Protein AF-A0A7V0MM43-F1 (afdb_monomer_lite)

Sequence (156 aa):
MSGKVERKKRASKDIIPTYDVREIKEMKVEEAIKRGIMPFNPVEMA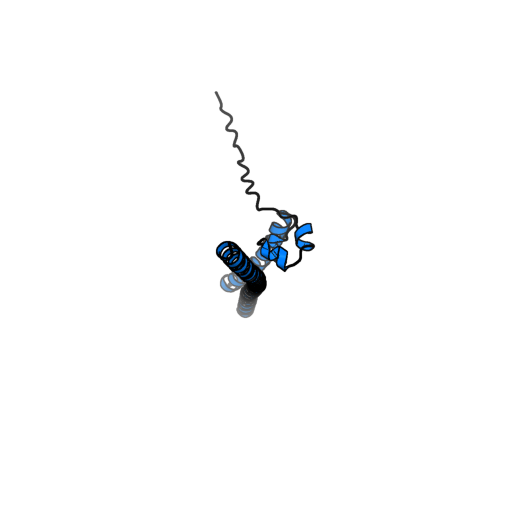ESTEEIITMGQNVGITYGSAVSSLISAFKRKDLPMNIRLAKASRGMLALLSMLISASDTVEAHLALEDSVVQRARVDETDKLIEEVERLRKRVDELEKENKKLKEKAKGR

Radius of gyration: 31.66 Å; chains: 1; bounding box: 75×30×102 Å

Secondary structure (DSSP, 8-state):
--------------------HHHHHHS-HHHHHHTT--TT-TTTS-SSHHHHHHHHHHHHHHHHHHHHHHHHHHH-TTS-HHHHHHHHHHHHHHHHHHHHHHHHHHHHHHHHHHHHHHHHHHHHHHHHHHHHHHHHHHHHHHHHHHHHHHHHHHT-

pLDDT: mean 76.15, std 16.67, range [34.78, 93.06]

Structure (mmCIF, N/CA/C/O backbone):
data_AF-A0A7V0MM43-F1
#
_entry.id   AF-A0A7V0MM43-F1
#
loop_
_atom_site.group_PDB
_atom_site.id
_atom_site.type_symbol
_atom_site.label_atom_id
_atom_site.label_alt_id
_atom_site.label_comp_id
_atom_site.label_asym_id
_atom_site.label_entity_id
_atom_site.label_seq_id
_atom_site.pdbx_PDB_ins_code
_atom_site.Cartn_x
_atom_site.Cartn_y
_atom_site.Cartn_z
_atom_site.occupancy
_atom_site.B_iso_or_equiv
_atom_site.auth_seq_id
_atom_site.auth_comp_id
_atom_site.auth_asym_id
_atom_site.auth_atom_id
_atom_site.pdbx_PDB_model_num
ATOM 1 N N . MET A 1 1 ? -38.354 -9.534 -43.745 1.00 37.88 1 MET A N 1
ATOM 2 C CA . MET A 1 1 ? -38.022 -9.703 -42.313 1.00 37.88 1 MET A CA 1
ATOM 3 C C . MET A 1 1 ? -36.510 -9.615 -42.166 1.00 37.88 1 MET A C 1
ATOM 5 O O . MET A 1 1 ? -35.825 -10.561 -42.515 1.00 37.88 1 MET A O 1
ATOM 9 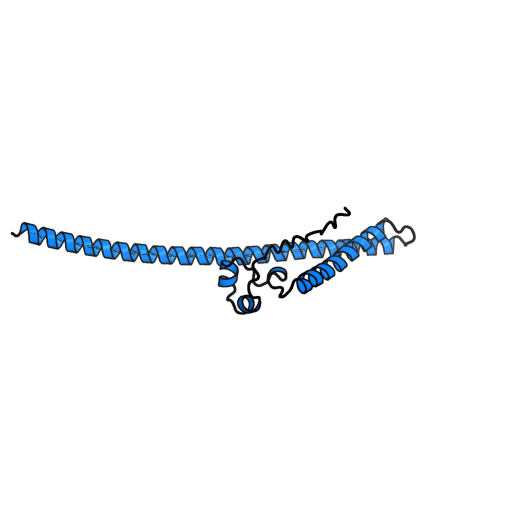N N . SER A 1 2 ? -35.988 -8.461 -41.747 1.00 37.50 2 SER A N 1
ATOM 10 C CA . SER A 1 2 ? -34.564 -8.266 -41.443 1.00 37.50 2 SER A CA 1
ATOM 11 C C . SER A 1 2 ? -34.491 -7.774 -40.001 1.00 37.50 2 SER A C 1
ATOM 13 O O . SER A 1 2 ? -34.875 -6.644 -39.699 1.00 37.50 2 SER A O 1
ATOM 15 N N . GLY A 1 3 ? -34.178 -8.698 -39.095 1.00 34.78 3 GLY A N 1
ATOM 16 C CA . GLY A 1 3 ? -34.193 -8.474 -37.655 1.00 34.78 3 GLY A CA 1
ATOM 17 C C . GLY A 1 3 ? -32.971 -7.677 -37.222 1.00 34.78 3 GLY A C 1
ATOM 18 O O . GLY A 1 3 ? -31.846 -8.165 -37.296 1.00 34.78 3 GLY A O 1
ATOM 19 N N . LYS A 1 4 ? -33.204 -6.451 -36.750 1.00 38.78 4 LYS A N 1
ATOM 20 C CA . LYS A 1 4 ? -32.230 -5.651 -36.004 1.00 38.78 4 LYS A CA 1
ATOM 21 C C . LYS A 1 4 ? -31.835 -6.409 -34.735 1.00 38.78 4 LYS A C 1
ATOM 23 O O . LYS A 1 4 ? -32.635 -6.537 -33.814 1.00 38.78 4 LYS A O 1
ATOM 28 N N . VAL A 1 5 ? -30.598 -6.891 -34.680 1.00 40.50 5 VAL A N 1
ATOM 29 C CA . VAL A 1 5 ? -30.001 -7.413 -33.447 1.00 40.50 5 VAL A CA 1
ATOM 30 C C . VAL A 1 5 ? -29.512 -6.221 -32.629 1.00 40.50 5 VAL A C 1
ATOM 32 O O . VAL A 1 5 ? -28.381 -5.758 -32.773 1.00 40.50 5 VAL A O 1
ATOM 35 N N . GLU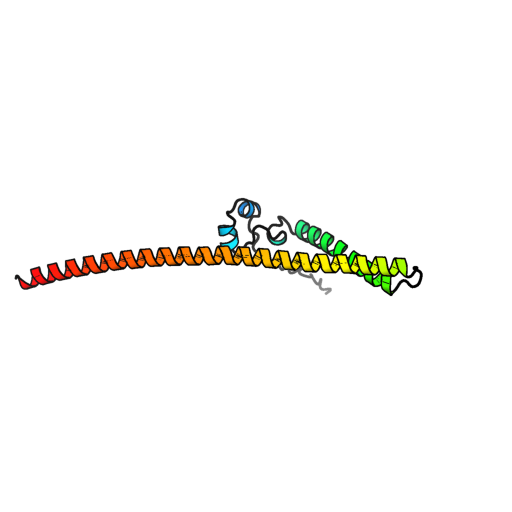 A 1 6 ? -30.391 -5.694 -31.780 1.00 35.81 6 GLU A N 1
ATOM 36 C CA . GLU A 1 6 ? -30.015 -4.799 -30.688 1.00 35.81 6 GLU A CA 1
ATOM 37 C C . GLU A 1 6 ? -29.099 -5.553 -29.717 1.00 35.81 6 GLU A C 1
ATOM 39 O O . GLU A 1 6 ? -29.535 -6.355 -28.887 1.00 35.81 6 GLU A O 1
ATOM 44 N N . ARG A 1 7 ? -27.792 -5.290 -29.801 1.00 38.00 7 ARG A N 1
ATOM 45 C CA . ARG A 1 7 ? -26.853 -5.651 -28.736 1.00 38.00 7 ARG A CA 1
ATOM 46 C C . ARG A 1 7 ? -27.160 -4.786 -27.514 1.00 38.00 7 ARG A C 1
ATOM 48 O O . ARG A 1 7 ? -26.642 -3.679 -27.378 1.00 38.00 7 ARG A O 1
ATOM 55 N N . LYS A 1 8 ? -27.984 -5.311 -26.603 1.00 37.22 8 LYS A N 1
ATOM 56 C CA . LYS A 1 8 ? -28.092 -4.822 -25.224 1.00 37.22 8 LYS A CA 1
ATOM 57 C C . LYS A 1 8 ? -26.700 -4.857 -24.584 1.00 37.22 8 LYS A C 1
ATOM 59 O O . LYS A 1 8 ? -26.224 -5.920 -24.188 1.00 37.22 8 LYS A O 1
ATOM 64 N N . LYS A 1 9 ? -26.053 -3.691 -24.476 1.00 40.06 9 LYS A N 1
ATOM 65 C CA . LYS A 1 9 ? -24.949 -3.453 -23.538 1.00 40.06 9 LYS A CA 1
ATOM 66 C C . LYS A 1 9 ? -25.491 -3.735 -22.135 1.00 40.06 9 LYS A C 1
ATOM 68 O O . LYS A 1 9 ? -26.176 -2.898 -21.555 1.00 40.06 9 LYS A O 1
ATOM 73 N N . ARG A 1 10 ? -25.239 -4.935 -21.608 1.00 37.72 10 ARG A N 1
ATOM 74 C CA . ARG A 1 10 ? -25.398 -5.207 -20.178 1.00 37.72 10 ARG A CA 1
ATOM 75 C C . ARG A 1 10 ? -24.302 -4.420 -19.475 1.00 37.72 10 ARG A C 1
ATOM 77 O O . ARG A 1 10 ? -23.152 -4.837 -19.459 1.00 37.72 10 ARG A O 1
ATOM 84 N N . ALA A 1 11 ? -24.663 -3.244 -18.981 1.00 37.03 11 ALA A N 1
ATOM 85 C CA . ALA A 1 11 ? -23.880 -2.545 -17.987 1.00 37.03 11 ALA A CA 1
ATOM 86 C C . ALA A 1 11 ? -23.904 -3.412 -16.721 1.00 37.03 11 ALA A C 1
ATOM 88 O O . ALA A 1 11 ? -24.870 -3.363 -15.963 1.00 37.03 11 ALA A O 1
ATOM 89 N N . SER A 1 12 ? -22.879 -4.238 -16.512 1.00 39.28 12 SER A N 1
ATOM 90 C CA . SER A 1 12 ? -22.535 -4.705 -15.171 1.00 39.28 12 SER A CA 1
ATOM 91 C C . SER A 1 12 ? -21.967 -3.498 -14.432 1.00 39.28 12 SER A C 1
ATOM 93 O O . SER A 1 12 ? -20.759 -3.291 -14.353 1.00 39.28 12 SER A O 1
ATOM 95 N N . LYS A 1 13 ? -22.864 -2.621 -13.973 1.00 40.94 13 LYS A N 1
ATOM 96 C CA . LYS A 1 13 ? -22.561 -1.715 -12.872 1.00 40.94 13 LYS A CA 1
ATOM 97 C C . LYS A 1 13 ? -22.538 -2.583 -11.622 1.00 40.94 13 LYS A C 1
ATOM 99 O O . LYS A 1 13 ? -23.495 -2.588 -10.855 1.00 40.94 13 LYS A O 1
ATOM 104 N N . ASP A 1 14 ? -21.472 -3.360 -11.476 1.00 36.66 14 ASP A N 1
ATOM 105 C CA . ASP A 1 14 ? -21.055 -3.807 -10.161 1.00 36.66 14 ASP A CA 1
ATOM 106 C C . ASP A 1 14 ? -20.663 -2.522 -9.442 1.00 36.66 14 ASP A C 1
ATOM 108 O O . ASP A 1 14 ? -19.622 -1.919 -9.704 1.00 36.66 14 ASP A O 1
ATOM 112 N N . ILE A 1 15 ? -21.608 -2.005 -8.663 1.00 42.00 15 ILE A N 1
ATOM 113 C CA . ILE A 1 15 ? -21.389 -0.866 -7.790 1.00 42.00 15 ILE A CA 1
ATOM 114 C C . ILE A 1 15 ? -20.449 -1.405 -6.717 1.00 42.00 15 ILE A C 1
ATOM 116 O O . ILE A 1 15 ? -20.886 -1.982 -5.724 1.00 42.00 15 ILE A O 1
ATOM 120 N N . ILE A 1 16 ? -19.144 -1.277 -6.965 1.00 42.41 16 ILE A N 1
ATOM 121 C CA . ILE A 1 16 ? -18.154 -1.218 -5.892 1.00 42.41 16 ILE A CA 1
ATOM 122 C C . ILE A 1 16 ? -18.738 -0.202 -4.905 1.00 42.41 16 ILE A C 1
ATOM 124 O O . ILE A 1 16 ? -19.120 0.876 -5.372 1.00 42.41 16 ILE A O 1
ATOM 128 N N . PRO A 1 17 ? -18.926 -0.533 -3.615 1.00 40.66 17 PRO A N 1
ATOM 129 C CA . PRO A 1 17 ? -19.462 0.416 -2.653 1.00 40.66 17 PRO A CA 1
ATOM 130 C C . PRO A 1 17 ? -18.569 1.658 -2.665 1.00 40.66 17 PRO A C 1
ATOM 132 O O . PRO A 1 17 ? -17.467 1.664 -2.127 1.00 40.66 17 PRO A O 1
ATOM 135 N N . THR A 1 18 ? -19.026 2.692 -3.365 1.00 48.78 18 THR A N 1
ATOM 136 C CA . THR A 1 18 ? -18.383 3.994 -3.415 1.00 48.78 18 THR A CA 1
ATOM 137 C C . THR A 1 18 ? -18.760 4.681 -2.124 1.00 48.78 18 THR A C 1
ATOM 139 O O . THR A 1 18 ? -19.813 5.309 -2.026 1.00 48.78 18 THR A O 1
ATOM 142 N N . TYR A 1 19 ? -17.936 4.477 -1.107 1.00 55.81 19 TYR A N 1
ATOM 143 C CA . TYR A 1 19 ? -17.898 5.374 0.033 1.00 55.81 19 TYR A CA 1
ATOM 144 C C . TYR A 1 19 ? -17.538 6.774 -0.478 1.00 55.81 19 TYR A C 1
ATOM 146 O O . TYR A 1 19 ? -16.728 6.905 -1.400 1.00 55.81 19 TYR A O 1
ATOM 154 N N . ASP A 1 20 ? -18.152 7.818 0.079 1.00 59.41 20 ASP A N 1
ATOM 155 C CA . ASP A 1 20 ? -17.743 9.177 -0.262 1.00 59.41 20 ASP A CA 1
ATOM 156 C C . ASP A 1 20 ? -16.321 9.387 0.275 1.00 59.41 20 ASP A C 1
ATOM 158 O O . ASP A 1 20 ? -16.071 9.359 1.481 1.00 59.41 20 ASP A O 1
ATOM 162 N N . VAL A 1 21 ? -15.364 9.562 -0.635 1.00 59.91 21 VAL A N 1
ATOM 163 C CA . VAL A 1 21 ? -13.943 9.748 -0.315 1.00 59.91 21 VAL A CA 1
ATOM 164 C C . VAL A 1 21 ? -13.738 10.928 0.637 1.00 59.91 21 VAL A C 1
ATOM 166 O O . VAL A 1 21 ? -12.807 10.914 1.445 1.00 59.91 21 VAL A O 1
ATOM 169 N N . ARG A 1 22 ? -14.614 11.941 0.591 1.00 59.19 22 ARG A N 1
ATOM 170 C CA . ARG A 1 22 ? -14.567 13.081 1.515 1.00 59.19 22 ARG A CA 1
ATOM 171 C C . ARG A 1 22 ? -14.888 12.653 2.942 1.00 59.19 22 ARG A C 1
ATOM 173 O O . ARG A 1 22 ? -14.171 13.042 3.858 1.00 59.19 22 ARG A O 1
ATOM 180 N N . GLU A 1 23 ? -15.882 11.786 3.115 1.00 57.78 23 GLU A N 1
ATOM 181 C CA . GLU A 1 23 ? -16.232 11.226 4.422 1.00 57.78 23 GLU A CA 1
ATOM 182 C C . GLU A 1 23 ? -15.114 10.329 4.966 1.00 57.78 23 GLU A C 1
ATOM 184 O O . GLU A 1 23 ? -14.833 10.379 6.158 1.00 57.78 23 GLU A O 1
ATOM 189 N N . ILE A 1 24 ? -14.426 9.555 4.116 1.00 59.53 24 ILE A N 1
ATOM 190 C CA . ILE A 1 24 ? -13.296 8.708 4.544 1.00 59.53 24 ILE A CA 1
ATOM 191 C C . ILE A 1 24 ? -12.085 9.557 4.957 1.00 59.53 24 ILE A C 1
ATOM 193 O O . ILE A 1 24 ? -11.435 9.247 5.953 1.00 59.53 24 ILE A O 1
ATOM 197 N N . LYS A 1 25 ? -11.785 10.635 4.218 1.00 58.69 25 LYS A N 1
ATOM 198 C CA . LYS A 1 25 ? -10.676 11.558 4.531 1.00 58.69 25 LYS A CA 1
ATOM 199 C C . LYS A 1 25 ? -10.874 12.281 5.868 1.00 58.69 25 LYS A C 1
ATOM 201 O O . LYS A 1 25 ? -9.890 12.609 6.526 1.00 58.69 25 LYS A O 1
ATOM 206 N N . GLU A 1 26 ? -12.121 12.529 6.259 1.00 62.94 26 GLU A N 1
ATOM 207 C CA . GLU A 1 26 ? -12.480 13.164 7.536 1.00 62.94 26 GLU A CA 1
ATOM 208 C C . GLU A 1 26 ? -12.692 12.151 8.679 1.00 62.94 26 GLU A C 1
ATOM 210 O O . GLU A 1 26 ? -12.736 12.529 9.854 1.00 62.94 26 GLU A O 1
ATOM 215 N N . MET A 1 27 ? -12.790 10.857 8.361 1.00 65.88 27 MET A N 1
ATOM 216 C CA . MET A 1 27 ? -12.989 9.785 9.332 1.00 65.88 27 MET A CA 1
ATOM 217 C C . MET A 1 27 ? -11.700 9.472 10.101 1.00 65.88 27 MET A C 1
ATOM 219 O O . MET A 1 27 ? -10.592 9.491 9.562 1.00 65.88 27 MET A O 1
ATOM 223 N N . LYS A 1 28 ? -11.827 9.124 11.388 1.00 70.12 28 LYS A N 1
ATOM 224 C CA . LYS A 1 28 ? -10.685 8.607 12.154 1.00 70.12 28 LYS A CA 1
ATOM 225 C C . LYS A 1 28 ? -10.226 7.280 11.547 1.00 70.12 28 LYS A C 1
ATOM 227 O O . LYS A 1 28 ? -11.051 6.422 11.247 1.00 70.12 28 LYS A O 1
ATOM 232 N N . VAL A 1 29 ? -8.909 7.087 11.456 1.00 65.69 29 VAL A N 1
ATOM 233 C CA . VAL A 1 29 ? -8.261 5.885 10.890 1.00 65.69 29 VAL A CA 1
ATOM 234 C C . VAL A 1 29 ? -8.857 4.582 11.443 1.00 65.69 29 VAL A C 1
ATOM 236 O O . VAL A 1 29 ? -9.110 3.643 10.696 1.00 65.69 29 VAL A O 1
ATOM 239 N N . GLU A 1 30 ? -9.151 4.549 12.743 1.00 65.00 30 GLU A N 1
ATOM 240 C CA . GLU A 1 30 ? -9.735 3.389 13.428 1.00 65.00 30 GLU A CA 1
ATOM 241 C C . GLU A 1 30 ? -11.171 3.074 12.974 1.00 65.00 30 GLU A C 1
ATOM 243 O O . GLU A 1 30 ? -11.573 1.914 12.944 1.00 65.00 30 GLU A O 1
ATOM 248 N N . GLU A 1 31 ? -11.958 4.089 12.617 1.00 69.81 31 GLU A N 1
ATOM 249 C CA . GLU A 1 31 ? -13.337 3.916 12.155 1.00 69.81 31 GLU A CA 1
ATOM 250 C C . GLU A 1 31 ? -13.387 3.539 10.668 1.00 69.81 31 GLU A C 1
ATOM 252 O O . GLU A 1 31 ? -14.188 2.685 10.289 1.00 69.81 31 GLU A O 1
ATOM 257 N N . ALA A 1 32 ? -12.473 4.081 9.854 1.00 67.50 32 ALA A N 1
ATOM 258 C CA . ALA A 1 32 ? -12.305 3.678 8.458 1.00 67.50 32 ALA A CA 1
ATOM 259 C C . ALA A 1 32 ? -11.933 2.189 8.354 1.00 67.50 32 ALA A C 1
ATOM 261 O O . ALA A 1 32 ? -12.608 1.430 7.657 1.00 67.50 32 ALA A O 1
ATOM 262 N N . ILE A 1 33 ? -10.953 1.744 9.150 1.00 67.44 33 ILE A N 1
ATOM 263 C CA . ILE A 1 33 ? -10.523 0.338 9.176 1.00 67.44 33 ILE A CA 1
ATOM 264 C C . ILE A 1 33 ? -11.649 -0.578 9.680 1.00 67.44 33 ILE A C 1
ATOM 266 O O . ILE A 1 33 ? -11.878 -1.637 9.102 1.00 67.44 33 ILE A O 1
ATOM 270 N N . LYS A 1 34 ? -12.444 -0.160 10.679 1.00 66.81 34 LYS A N 1
ATOM 271 C CA . LYS A 1 34 ? -13.636 -0.918 11.122 1.00 66.81 34 LYS A CA 1
ATOM 272 C C . LYS A 1 34 ? -14.704 -1.074 10.033 1.00 66.81 34 LYS A C 1
ATOM 274 O O . LYS A 1 34 ? -15.456 -2.045 10.067 1.00 66.81 34 LYS A O 1
ATOM 279 N N . ARG A 1 35 ? -14.785 -0.145 9.075 1.00 68.31 35 ARG A N 1
ATOM 280 C CA . ARG A 1 35 ? -15.674 -0.230 7.900 1.00 68.31 35 ARG A CA 1
ATOM 281 C C . ARG A 1 35 ? -15.053 -1.013 6.733 1.00 68.31 35 ARG A C 1
ATOM 283 O O . ARG A 1 35 ? -15.681 -1.121 5.683 1.00 68.31 35 ARG A O 1
ATOM 290 N N . GLY A 1 36 ? -13.855 -1.572 6.918 1.00 64.94 36 GLY A N 1
ATOM 291 C CA . GLY A 1 36 ? -13.118 -2.305 5.889 1.00 64.94 36 GLY A CA 1
ATOM 292 C C . GLY A 1 36 ? -12.484 -1.402 4.833 1.00 64.94 36 GLY A C 1
ATOM 293 O O . GLY A 1 36 ? -12.239 -1.862 3.724 1.00 64.94 36 GLY A O 1
ATOM 294 N N . ILE A 1 37 ? -12.270 -0.123 5.155 1.00 67.81 37 ILE A N 1
ATOM 295 C CA . ILE A 1 37 ? -11.648 0.863 4.271 1.00 67.81 37 ILE A CA 1
ATOM 296 C C . ILE A 1 37 ? -10.255 1.143 4.804 1.00 67.81 37 ILE A C 1
ATOM 298 O O . ILE A 1 37 ? -10.090 1.495 5.974 1.00 67.81 37 ILE A O 1
ATOM 302 N N . MET A 1 38 ? -9.248 1.025 3.952 1.00 68.62 38 MET A N 1
ATOM 303 C CA . MET A 1 38 ? -7.877 1.310 4.325 1.00 68.62 38 MET A CA 1
ATOM 304 C C . MET A 1 38 ? -7.542 2.768 3.981 1.00 68.62 38 MET A C 1
ATOM 306 O O . MET A 1 38 ? -7.340 3.086 2.808 1.00 68.62 38 MET A O 1
ATOM 310 N N . PRO A 1 39 ? -7.429 3.676 4.975 1.00 57.41 39 PRO A N 1
ATOM 311 C CA . PRO A 1 39 ? -7.393 5.129 4.748 1.00 57.41 39 PRO A CA 1
ATOM 312 C C . PRO A 1 39 ? -6.124 5.662 4.054 1.00 57.41 39 PRO A C 1
ATOM 314 O O . PRO A 1 39 ? -5.927 6.868 3.951 1.00 57.41 39 PRO A O 1
ATOM 317 N N . PHE A 1 40 ? -5.270 4.781 3.537 1.00 65.50 40 PHE A N 1
ATOM 318 C CA . PHE A 1 40 ? -4.058 5.122 2.795 1.00 65.50 40 PHE A CA 1
ATOM 319 C C . PHE A 1 40 ? -3.872 4.284 1.530 1.00 65.50 40 PHE A C 1
ATOM 321 O O . PHE A 1 40 ? -2.854 4.441 0.860 1.00 65.50 40 PHE A O 1
ATOM 328 N N . ASN A 1 41 ? -4.829 3.415 1.184 1.00 76.00 41 ASN A N 1
ATOM 329 C CA . ASN A 1 41 ? -4.799 2.695 -0.080 1.00 76.00 41 ASN A CA 1
ATOM 330 C C . ASN A 1 41 ? -5.257 3.651 -1.200 1.00 76.00 41 ASN A C 1
ATOM 332 O O . ASN A 1 41 ? -6.438 4.005 -1.247 1.00 76.00 41 ASN A O 1
ATOM 336 N N . PRO A 1 42 ? -4.373 4.070 -2.128 1.00 72.50 42 PRO A N 1
ATOM 337 C CA . PRO A 1 42 ? -4.721 5.045 -3.163 1.00 72.50 42 PRO A CA 1
ATOM 338 C C . PRO A 1 42 ? -5.854 4.573 -4.078 1.00 72.50 42 PRO A C 1
ATOM 340 O O . PRO A 1 42 ? -6.554 5.396 -4.654 1.00 72.50 42 PRO A O 1
ATOM 343 N N . VAL A 1 43 ? -6.041 3.255 -4.207 1.00 79.12 43 VAL A N 1
ATOM 344 C CA . VAL A 1 43 ? -7.098 2.661 -5.034 1.00 79.12 43 VAL A CA 1
ATOM 345 C C . VAL A 1 43 ? -8.463 2.786 -4.361 1.00 79.12 43 VAL A C 1
ATOM 347 O O . VAL A 1 43 ? -9.448 3.073 -5.033 1.00 79.12 43 VAL A O 1
ATOM 350 N N . GLU A 1 44 ? -8.526 2.598 -3.043 1.00 69.69 44 GLU A N 1
ATOM 351 C CA . GLU A 1 44 ? -9.765 2.732 -2.262 1.00 69.69 44 GLU A CA 1
ATOM 352 C C . GLU A 1 44 ? -10.130 4.198 -2.001 1.00 69.69 44 GLU A C 1
ATOM 354 O O . GLU A 1 44 ? -11.299 4.524 -1.816 1.00 69.69 44 GLU A O 1
ATOM 359 N N . MET A 1 45 ? -9.131 5.084 -2.024 1.00 70.81 45 MET A N 1
ATOM 360 C CA . MET A 1 45 ? -9.275 6.523 -1.789 1.00 70.81 45 MET A CA 1
ATOM 361 C C . MET A 1 45 ? -9.453 7.345 -3.073 1.00 70.81 45 MET A C 1
ATOM 363 O O . MET A 1 45 ? -9.535 8.571 -2.996 1.00 70.81 45 MET A O 1
ATOM 367 N N . ALA A 1 46 ? -9.468 6.713 -4.247 1.00 74.12 46 ALA A N 1
ATOM 368 C CA . ALA A 1 46 ? -9.616 7.417 -5.515 1.00 74.12 46 ALA A CA 1
ATOM 369 C C . ALA A 1 46 ? -11.046 7.950 -5.689 1.00 74.12 46 ALA A C 1
ATOM 371 O O . ALA A 1 46 ? -12.026 7.226 -5.510 1.00 74.12 46 ALA A O 1
ATOM 372 N N . GLU A 1 47 ? -11.172 9.214 -6.094 1.00 71.44 47 GLU A N 1
ATOM 373 C CA . GLU A 1 47 ? -12.472 9.890 -6.236 1.00 71.44 47 GLU A CA 1
ATOM 374 C C . GLU A 1 47 ? -13.195 9.486 -7.530 1.00 71.44 47 GLU A C 1
ATOM 376 O O . GLU A 1 47 ? -14.395 9.720 -7.689 1.00 71.44 47 GLU A O 1
ATOM 381 N N . SER A 1 48 ? -12.475 8.873 -8.474 1.00 77.75 48 SER A N 1
ATOM 382 C CA . SER A 1 48 ? -13.010 8.474 -9.774 1.00 77.75 48 SER A CA 1
ATOM 383 C C . SER A 1 48 ? -12.299 7.262 -10.368 1.00 77.75 48 SER A C 1
ATOM 385 O O . SER A 1 48 ? -11.144 6.958 -10.068 1.00 77.75 48 SER A O 1
ATOM 387 N N . THR A 1 49 ? -12.977 6.592 -11.301 1.00 76.12 49 THR A N 1
ATOM 388 C CA . THR A 1 49 ? -12.375 5.508 -12.084 1.00 76.12 49 THR A CA 1
ATOM 389 C C . THR A 1 49 ? -11.257 6.016 -13.006 1.00 76.12 49 THR A C 1
ATOM 391 O O . THR A 1 49 ? -10.278 5.297 -13.202 1.00 76.12 49 THR A O 1
ATOM 394 N N . GLU A 1 50 ? -11.342 7.243 -13.543 1.00 76.25 50 GLU A N 1
ATOM 395 C CA . GLU A 1 50 ? -10.248 7.837 -14.333 1.00 76.25 50 GLU A CA 1
ATOM 396 C C . GLU A 1 50 ? -8.955 8.000 -13.523 1.00 76.25 50 GLU A C 1
ATOM 398 O O . GLU A 1 50 ? -7.862 7.769 -14.049 1.00 76.25 50 GLU A O 1
ATOM 403 N N . GLU A 1 51 ? -9.063 8.371 -12.248 1.00 76.69 51 GLU A N 1
ATOM 404 C CA . GLU A 1 51 ? -7.907 8.511 -11.364 1.00 76.69 51 GLU A CA 1
ATOM 405 C C . GLU A 1 51 ? -7.199 7.162 -11.161 1.00 76.69 51 GLU A C 1
ATOM 407 O O . GLU A 1 51 ? -5.990 7.063 -11.383 1.00 76.69 51 GLU A O 1
ATOM 412 N N . ILE A 1 52 ? -7.959 6.096 -10.880 1.00 78.75 52 ILE A N 1
ATOM 413 C CA . ILE A 1 52 ? -7.434 4.723 -10.760 1.00 78.75 52 ILE A CA 1
ATOM 414 C C . ILE A 1 52 ? -6.735 4.289 -12.055 1.00 78.75 52 ILE A C 1
ATOM 416 O O . ILE A 1 52 ? -5.637 3.727 -12.022 1.00 78.75 52 ILE A O 1
ATOM 420 N N . ILE A 1 53 ? -7.344 4.566 -13.212 1.00 78.06 53 ILE A N 1
ATOM 421 C CA . ILE A 1 53 ? -6.760 4.239 -14.519 1.00 78.06 53 ILE A CA 1
ATOM 422 C C . ILE A 1 53 ? -5.433 4.979 -14.714 1.00 78.06 53 ILE A C 1
ATOM 424 O O . ILE A 1 53 ? -4.460 4.376 -15.164 1.00 78.06 53 ILE A O 1
ATOM 428 N N . THR A 1 54 ? -5.366 6.259 -14.349 1.00 82.94 54 THR A N 1
ATOM 429 C CA . THR A 1 54 ? -4.157 7.083 -14.491 1.00 82.94 54 THR A CA 1
ATOM 430 C C . THR A 1 54 ? -3.034 6.592 -13.572 1.00 82.94 54 THR A C 1
ATOM 432 O O . THR A 1 54 ? -1.886 6.460 -14.004 1.00 82.94 54 THR A O 1
ATOM 435 N N . MET A 1 55 ? -3.357 6.236 -12.324 1.00 84.38 55 MET A N 1
ATOM 436 C CA . MET A 1 55 ? -2.410 5.597 -11.404 1.00 84.38 55 MET A CA 1
ATOM 437 C C . MET A 1 55 ? -1.883 4.276 -11.985 1.00 84.38 55 MET A C 1
ATOM 439 O O . MET A 1 55 ? -0.669 4.063 -12.050 1.00 84.38 55 MET A O 1
ATOM 443 N N . GLY A 1 56 ? -2.781 3.427 -12.494 1.00 84.94 56 GLY A N 1
ATOM 444 C CA . GLY A 1 56 ? -2.426 2.163 -13.138 1.00 84.94 56 GLY A CA 1
ATOM 445 C C . GLY A 1 56 ? -1.540 2.343 -14.375 1.00 84.94 56 GLY A C 1
ATOM 446 O O . GLY A 1 56 ? -0.589 1.586 -14.570 1.00 84.94 56 GLY A O 1
ATOM 447 N N . GLN A 1 57 ? -1.788 3.375 -15.185 1.00 88.19 57 GLN A N 1
ATOM 448 C CA . GLN A 1 57 ? -0.955 3.711 -16.343 1.00 88.19 57 GLN A CA 1
ATOM 449 C C . GLN A 1 57 ? 0.464 4.105 -15.931 1.00 88.19 57 GLN A C 1
ATOM 451 O O . GLN A 1 57 ? 1.421 3.608 -16.521 1.00 88.19 57 GLN A O 1
ATOM 456 N N . ASN A 1 58 ? 0.624 4.935 -14.899 1.00 86.44 58 ASN A N 1
ATOM 457 C CA . ASN A 1 58 ? 1.944 5.359 -14.427 1.00 86.44 58 ASN A CA 1
ATOM 458 C C . ASN A 1 58 ? 2.769 4.179 -13.888 1.00 86.44 58 ASN A C 1
ATOM 460 O O . ASN A 1 58 ? 3.948 4.021 -14.232 1.00 86.44 58 ASN A O 1
ATOM 464 N N . VAL A 1 59 ? 2.139 3.299 -13.103 1.00 87.94 59 VAL A N 1
ATOM 465 C CA . VAL A 1 59 ? 2.775 2.063 -12.618 1.00 87.94 59 VAL A CA 1
ATOM 466 C C . VAL A 1 59 ? 3.131 1.151 -13.796 1.00 87.94 59 VAL A C 1
ATOM 468 O O . VAL A 1 59 ? 4.261 0.667 -13.889 1.00 87.94 59 VAL A O 1
ATOM 471 N N . GLY A 1 60 ? 2.210 0.984 -14.749 1.00 88.81 60 GLY A N 1
ATOM 472 C CA . GLY A 1 60 ? 2.406 0.170 -15.947 1.00 88.81 60 GLY A CA 1
ATOM 473 C C . GLY A 1 60 ? 3.540 0.666 -16.848 1.00 88.81 60 GLY A C 1
ATOM 474 O O . GLY A 1 60 ? 4.341 -0.144 -17.315 1.00 88.81 60 GLY A O 1
ATOM 475 N N . ILE A 1 61 ? 3.669 1.981 -17.053 1.00 90.94 61 ILE A N 1
ATOM 476 C CA . ILE A 1 61 ? 4.774 2.591 -17.812 1.00 90.94 61 ILE A CA 1
ATOM 477 C C . ILE A 1 61 ? 6.108 2.276 -17.141 1.00 90.94 61 ILE A C 1
ATOM 479 O O . ILE A 1 61 ? 7.060 1.873 -17.815 1.00 90.94 61 ILE A O 1
ATOM 483 N N . THR A 1 62 ? 6.181 2.434 -15.821 1.00 88.44 62 THR A N 1
ATOM 484 C CA . THR A 1 62 ? 7.426 2.241 -15.073 1.00 88.44 62 THR A CA 1
ATOM 485 C C . THR A 1 62 ? 7.843 0.767 -15.090 1.00 88.44 62 THR A C 1
ATOM 487 O O . THR A 1 62 ? 8.980 0.450 -15.451 1.00 88.44 62 THR A O 1
ATOM 490 N N . TYR A 1 63 ? 6.909 -0.149 -14.808 1.00 90.56 63 TYR A N 1
ATOM 491 C CA . TYR A 1 63 ? 7.142 -1.594 -14.880 1.00 90.56 63 TYR A CA 1
ATOM 492 C C . TYR A 1 63 ? 7.517 -2.039 -16.303 1.00 90.56 63 TYR A C 1
ATOM 494 O O . TYR A 1 63 ? 8.540 -2.693 -16.518 1.00 90.56 63 TYR A O 1
ATOM 502 N N . GLY A 1 64 ? 6.740 -1.621 -17.306 1.00 90.06 64 GLY A N 1
ATOM 503 C CA . GLY A 1 64 ? 6.977 -1.947 -18.711 1.00 90.06 64 GLY A CA 1
ATOM 504 C C . GLY A 1 64 ? 8.326 -1.433 -19.222 1.00 90.06 64 GLY A C 1
ATOM 505 O O . GLY A 1 64 ? 9.013 -2.135 -19.964 1.00 90.06 64 GLY A O 1
ATOM 506 N N . SER A 1 65 ? 8.762 -0.252 -18.776 1.00 91.12 65 SER A N 1
ATOM 507 C CA . SER A 1 65 ? 10.073 0.318 -19.118 1.00 91.12 65 SER A CA 1
ATOM 508 C C . SER A 1 65 ? 11.233 -0.461 -18.493 1.00 91.12 65 SER A C 1
ATOM 510 O O . SER A 1 65 ? 12.257 -0.682 -19.152 1.00 91.12 65 SER A O 1
ATOM 512 N N . ALA A 1 66 ? 11.073 -0.928 -17.251 1.00 90.88 66 ALA A N 1
ATOM 513 C CA . ALA A 1 66 ? 12.056 -1.776 -16.580 1.00 90.88 66 ALA A CA 1
ATOM 514 C C . ALA A 1 66 ? 12.209 -3.130 -17.297 1.00 90.88 66 ALA A C 1
ATOM 516 O O . ALA A 1 66 ? 13.325 -3.545 -17.628 1.00 90.88 66 ALA A O 1
ATOM 517 N N . VAL A 1 67 ? 11.087 -3.768 -17.647 1.00 91.75 67 VAL A N 1
ATOM 518 C CA . VAL A 1 67 ? 11.066 -5.020 -18.423 1.00 91.75 67 VAL A CA 1
ATOM 519 C C . VAL A 1 67 ? 11.640 -4.817 -19.827 1.00 91.75 67 VAL A C 1
ATOM 521 O O . VAL A 1 67 ? 12.475 -5.601 -20.278 1.00 91.75 67 VAL A O 1
ATOM 524 N N . SER A 1 68 ? 11.262 -3.742 -20.519 1.00 92.00 68 SER A N 1
ATOM 525 C CA . SER A 1 68 ? 11.796 -3.406 -21.844 1.00 92.00 68 SER A CA 1
ATOM 526 C C . SER A 1 68 ? 13.313 -3.194 -21.815 1.00 92.00 68 SER A C 1
ATOM 528 O O . SER A 1 68 ? 14.022 -3.635 -22.725 1.00 92.00 68 SER A O 1
ATOM 530 N N . SER A 1 69 ? 13.839 -2.590 -20.745 1.00 90.44 69 SER A N 1
ATOM 531 C CA . SER A 1 69 ? 15.283 -2.420 -20.542 1.00 90.44 69 SER A CA 1
ATOM 532 C C . SER A 1 69 ? 16.006 -3.761 -20.409 1.00 90.44 69 SER A C 1
ATOM 534 O O . SER A 1 69 ? 17.035 -3.957 -21.061 1.00 90.44 69 SER A O 1
ATOM 536 N N . LEU A 1 70 ? 15.437 -4.709 -19.657 1.00 89.56 70 LEU A N 1
ATOM 537 C CA . LEU A 1 70 ? 15.947 -6.079 -19.552 1.00 89.56 70 LEU A CA 1
ATOM 538 C C . LEU A 1 70 ? 15.899 -6.806 -20.895 1.00 89.56 70 LEU A C 1
ATOM 540 O O . LEU A 1 70 ? 16.918 -7.301 -21.371 1.00 89.56 70 LEU A O 1
ATOM 544 N N . ILE A 1 71 ? 14.741 -6.823 -21.557 1.00 90.31 71 ILE A N 1
ATOM 545 C CA . ILE A 1 71 ? 14.577 -7.483 -22.859 1.00 90.31 71 ILE A CA 1
ATOM 546 C C . ILE A 1 71 ? 15.566 -6.904 -23.873 1.00 90.31 71 ILE A C 1
ATOM 548 O O . ILE A 1 71 ? 16.224 -7.652 -24.598 1.00 90.31 71 ILE A O 1
ATOM 552 N N . SER A 1 72 ? 15.717 -5.581 -23.895 1.00 88.88 72 SER A N 1
ATOM 553 C CA . SER A 1 72 ? 16.677 -4.899 -24.757 1.00 88.88 72 SER A CA 1
ATOM 554 C C . SER A 1 72 ? 18.111 -5.305 -24.437 1.00 88.88 72 SER A C 1
ATOM 556 O O . SER A 1 72 ? 18.883 -5.534 -25.360 1.00 88.88 72 SER A O 1
ATOM 558 N N . ALA A 1 73 ? 18.481 -5.445 -23.163 1.00 91.19 73 ALA A N 1
ATOM 559 C CA . ALA A 1 73 ? 19.813 -5.903 -22.777 1.00 91.19 73 ALA A CA 1
ATOM 560 C C . ALA A 1 73 ? 20.147 -7.302 -23.324 1.00 91.19 73 ALA A C 1
ATOM 562 O O . ALA A 1 73 ? 21.282 -7.551 -23.733 1.00 91.19 73 ALA A O 1
ATOM 563 N N . PHE A 1 74 ? 19.171 -8.209 -23.395 1.00 88.38 74 PHE A N 1
ATOM 564 C CA . PHE A 1 74 ? 19.394 -9.565 -23.902 1.00 88.38 74 PHE A CA 1
ATOM 565 C C . PHE A 1 74 ? 19.260 -9.683 -25.423 1.00 88.38 74 PHE A C 1
ATOM 567 O O . PHE A 1 74 ? 20.053 -10.391 -26.045 1.00 88.38 74 PHE A O 1
ATOM 574 N N . LYS A 1 75 ? 18.291 -8.988 -26.032 1.00 90.81 75 LYS A N 1
ATOM 575 C CA . LYS A 1 75 ? 17.954 -9.149 -27.456 1.00 90.81 75 LYS A CA 1
ATOM 576 C C . LYS A 1 75 ? 18.729 -8.224 -28.394 1.00 90.81 75 LYS A C 1
ATOM 578 O O . LYS A 1 75 ? 18.968 -8.607 -29.538 1.00 90.81 75 LYS A O 1
ATOM 583 N N . ARG A 1 76 ? 19.146 -7.033 -27.947 1.00 87.75 76 ARG A N 1
ATOM 584 C CA . ARG A 1 76 ? 19.916 -6.096 -28.784 1.00 87.75 76 ARG A CA 1
ATOM 585 C C . ARG A 1 76 ? 21.385 -6.493 -28.842 1.00 87.75 76 ARG A C 1
ATOM 587 O O . ARG A 1 76 ? 22.171 -6.153 -27.960 1.00 87.75 76 ARG A O 1
ATOM 594 N N . LYS A 1 77 ? 21.740 -7.236 -29.892 1.00 86.50 77 LYS A N 1
ATOM 595 C CA . LYS A 1 77 ? 23.125 -7.636 -30.204 1.00 86.50 77 LYS A CA 1
ATOM 596 C C . LYS A 1 77 ? 23.949 -6.502 -30.821 1.00 86.50 77 LYS A C 1
ATOM 598 O O . LYS A 1 77 ? 25.167 -6.597 -30.852 1.00 86.50 77 LYS A O 1
ATOM 603 N N . ASP A 1 78 ? 23.285 -5.445 -31.277 1.00 91.81 78 ASP A N 1
ATOM 604 C CA . ASP A 1 78 ? 23.878 -4.227 -31.833 1.00 91.81 78 ASP A CA 1
ATOM 605 C C . ASP A 1 78 ? 24.530 -3.324 -30.770 1.00 91.81 78 ASP A C 1
ATOM 607 O O . ASP A 1 78 ? 25.287 -2.419 -31.108 1.00 91.81 78 ASP A O 1
ATOM 611 N N . LEU A 1 79 ? 24.258 -3.556 -29.480 1.00 87.38 79 LEU A N 1
ATOM 612 C CA . LEU A 1 79 ? 24.807 -2.757 -28.387 1.00 87.38 79 LEU A CA 1
ATOM 613 C C . LEU A 1 79 ? 26.096 -3.373 -27.807 1.00 87.38 79 LEU A C 1
ATOM 615 O O . LEU A 1 79 ? 26.139 -4.584 -27.565 1.00 87.38 79 LEU A O 1
ATOM 619 N N . PRO A 1 80 ? 27.107 -2.547 -27.463 1.00 91.69 80 PRO A N 1
ATOM 620 C CA . PRO A 1 80 ? 28.267 -2.977 -26.687 1.00 91.69 80 PRO A CA 1
ATOM 621 C C . PRO A 1 80 ? 27.865 -3.668 -25.378 1.00 91.69 80 PRO A C 1
ATOM 623 O O . PRO A 1 80 ? 26.916 -3.247 -24.708 1.00 91.69 80 PRO A O 1
ATOM 626 N N . MET A 1 81 ? 28.621 -4.696 -24.974 1.00 89.50 81 MET A N 1
ATOM 627 C CA . MET A 1 81 ? 28.318 -5.512 -23.788 1.00 89.50 81 MET A CA 1
ATOM 628 C C . MET A 1 81 ? 28.139 -4.671 -22.514 1.00 89.50 81 MET A C 1
ATOM 630 O O . MET A 1 81 ? 27.214 -4.909 -21.742 1.00 89.50 81 MET A O 1
ATOM 634 N N . ASN A 1 82 ? 28.949 -3.626 -22.335 1.00 92.31 82 ASN A N 1
ATOM 635 C CA . ASN A 1 82 ? 28.885 -2.739 -21.169 1.00 92.31 82 ASN A CA 1
ATOM 636 C C . ASN A 1 82 ? 27.530 -2.017 -21.070 1.00 92.31 82 ASN A C 1
ATOM 638 O O . ASN A 1 82 ? 26.951 -1.904 -19.991 1.00 92.31 82 ASN A O 1
ATOM 642 N N . ILE A 1 83 ? 26.984 -1.574 -22.209 1.00 90.56 83 ILE A N 1
ATOM 643 C CA . ILE A 1 83 ? 25.677 -0.905 -22.268 1.00 90.56 83 ILE A CA 1
ATOM 644 C C . ILE A 1 83 ? 24.557 -1.912 -22.002 1.00 90.56 83 ILE A C 1
ATOM 646 O O . ILE A 1 83 ? 23.579 -1.589 -21.330 1.00 90.56 83 ILE A O 1
ATOM 650 N N . ARG A 1 84 ? 24.701 -3.145 -22.495 1.00 89.44 84 ARG A N 1
ATOM 651 C CA . ARG A 1 84 ? 23.742 -4.227 -22.241 1.00 89.44 84 ARG A CA 1
ATOM 652 C C . ARG A 1 84 ? 23.691 -4.579 -20.756 1.00 89.44 84 ARG A C 1
ATOM 654 O O . ARG A 1 84 ? 22.604 -4.598 -20.189 1.00 89.44 84 ARG A O 1
ATOM 661 N N . LEU A 1 85 ? 24.843 -4.753 -20.111 1.00 90.12 85 LEU A N 1
ATOM 662 C CA . LEU A 1 85 ? 24.933 -4.990 -18.668 1.00 90.12 85 LEU A CA 1
ATOM 663 C C . LEU A 1 85 ? 24.317 -3.841 -17.863 1.00 90.12 85 LEU A C 1
ATOM 665 O O . LEU A 1 85 ? 23.525 -4.097 -16.962 1.00 90.12 85 LEU A O 1
ATOM 669 N N . ALA A 1 86 ? 24.593 -2.586 -18.230 1.00 90.69 86 ALA A N 1
ATOM 670 C CA . ALA A 1 86 ? 23.994 -1.426 -17.571 1.00 90.69 86 ALA A CA 1
ATOM 671 C C . ALA A 1 86 ? 22.463 -1.360 -17.738 1.00 90.69 86 ALA A C 1
ATOM 673 O O . ALA A 1 86 ? 21.750 -0.976 -16.814 1.00 90.69 86 ALA A O 1
ATOM 674 N N . LYS A 1 87 ? 21.929 -1.735 -18.908 1.00 91.19 87 LYS A N 1
ATOM 675 C CA . LYS A 1 87 ? 20.475 -1.825 -19.122 1.00 91.19 87 LYS A CA 1
ATOM 676 C C . LYS A 1 87 ? 19.847 -2.956 -18.315 1.00 91.19 87 LYS A C 1
ATOM 678 O O . LYS A 1 87 ? 18.775 -2.760 -17.747 1.00 91.19 87 LYS A O 1
ATOM 683 N N . ALA A 1 88 ? 20.515 -4.107 -18.247 1.00 90.25 88 ALA A N 1
ATOM 684 C CA . ALA A 1 88 ? 20.054 -5.240 -17.458 1.00 90.25 88 ALA A CA 1
ATOM 685 C C . ALA A 1 88 ? 20.030 -4.900 -15.965 1.00 90.25 88 ALA A C 1
ATOM 687 O O . ALA A 1 88 ? 19.008 -5.101 -15.318 1.00 90.25 88 ALA A O 1
ATOM 688 N N . SER A 1 89 ? 21.111 -4.320 -15.434 1.00 90.88 89 SER A N 1
ATOM 689 C CA . SER A 1 89 ? 21.193 -3.957 -14.018 1.00 90.88 89 SER A CA 1
ATOM 690 C C . SER A 1 89 ? 20.153 -2.908 -13.638 1.00 90.88 89 SER A C 1
ATOM 692 O O . SER A 1 89 ? 19.459 -3.087 -12.647 1.00 90.88 89 SER A O 1
ATOM 694 N N . ARG A 1 90 ? 19.963 -1.859 -14.449 1.00 89.50 90 ARG A N 1
ATOM 695 C CA . ARG A 1 90 ? 18.932 -0.836 -14.196 1.00 89.50 90 ARG A CA 1
ATOM 696 C C . ARG A 1 90 ? 17.520 -1.407 -14.236 1.00 89.50 90 ARG A C 1
ATOM 698 O O . ARG A 1 90 ? 16.729 -1.107 -13.350 1.00 89.50 90 ARG A O 1
ATOM 705 N N . GLY A 1 91 ? 17.211 -2.232 -15.238 1.00 88.50 91 GLY A N 1
ATOM 706 C CA . GLY A 1 91 ? 15.901 -2.875 -15.331 1.00 88.50 91 GLY A CA 1
ATOM 707 C C . GLY A 1 91 ? 15.644 -3.817 -14.154 1.00 88.50 91 GLY A C 1
ATOM 708 O O . GLY A 1 91 ? 14.568 -3.779 -13.568 1.00 88.50 91 GLY A O 1
ATOM 709 N N . MET A 1 92 ? 16.645 -4.601 -13.748 1.00 91.44 92 MET A N 1
ATOM 710 C CA . MET A 1 92 ? 16.519 -5.515 -12.613 1.00 91.44 92 MET A CA 1
ATOM 711 C C . MET A 1 92 ? 16.408 -4.783 -11.275 1.00 91.44 92 MET A C 1
ATOM 713 O O . MET A 1 92 ? 15.547 -5.130 -10.475 1.00 91.44 92 MET A O 1
ATOM 717 N N . LEU A 1 93 ? 17.221 -3.749 -11.045 1.00 91.69 93 LEU A N 1
ATOM 718 C CA . LEU A 1 93 ? 17.144 -2.920 -9.839 1.00 91.69 93 LEU A CA 1
ATOM 719 C C . LEU A 1 93 ? 15.786 -2.229 -9.717 1.00 91.69 93 LEU A C 1
ATOM 721 O O . LEU A 1 93 ? 15.219 -2.213 -8.630 1.00 91.69 93 LEU A O 1
ATOM 725 N N . ALA A 1 94 ? 15.240 -1.709 -10.820 1.00 90.50 94 ALA A N 1
ATOM 726 C CA . ALA A 1 94 ? 13.910 -1.109 -10.819 1.00 90.50 94 ALA A CA 1
ATOM 727 C C . ALA A 1 94 ? 12.828 -2.130 -10.430 1.00 90.50 94 ALA A C 1
ATOM 729 O O . ALA A 1 94 ? 12.013 -1.845 -9.558 1.00 90.50 94 ALA A O 1
ATOM 730 N N . LEU A 1 95 ? 12.854 -3.337 -11.011 1.00 90.31 95 LEU A N 1
ATOM 731 C CA . LEU A 1 95 ? 11.896 -4.393 -10.663 1.00 90.31 95 LEU A CA 1
ATOM 732 C C . LEU A 1 95 ? 12.041 -4.866 -9.211 1.00 90.31 95 LEU A C 1
ATOM 734 O O . LEU A 1 95 ? 11.039 -5.039 -8.525 1.00 90.31 95 LEU A O 1
ATOM 738 N N . LEU A 1 96 ? 13.271 -5.052 -8.729 1.00 90.25 96 LEU A N 1
ATOM 739 C CA . LEU A 1 96 ? 13.527 -5.444 -7.341 1.00 90.25 96 LEU A CA 1
ATOM 740 C C . LEU A 1 96 ? 13.059 -4.367 -6.362 1.00 90.25 96 LEU A C 1
ATOM 742 O O . LEU A 1 96 ? 12.389 -4.685 -5.387 1.00 90.25 96 LEU A O 1
ATOM 746 N N . SER A 1 97 ? 13.351 -3.097 -6.644 1.00 89.50 97 SER A N 1
ATOM 747 C CA . SER A 1 97 ? 12.894 -1.977 -5.820 1.00 89.50 97 SER A CA 1
ATOM 748 C C . SER A 1 97 ? 11.369 -1.895 -5.764 1.00 89.50 97 SER A C 1
ATOM 750 O O . SER A 1 97 ? 10.825 -1.623 -4.698 1.00 89.50 97 SER A O 1
ATOM 752 N N . MET A 1 98 ? 10.678 -2.157 -6.878 1.00 88.56 98 MET A N 1
ATOM 753 C CA . MET A 1 98 ? 9.214 -2.221 -6.905 1.00 88.56 98 MET A CA 1
ATOM 754 C C . MET A 1 98 ? 8.669 -3.370 -6.056 1.00 88.56 98 MET A C 1
ATOM 756 O O . MET A 1 98 ? 7.698 -3.175 -5.336 1.00 88.56 98 MET A O 1
ATOM 760 N N . LEU A 1 99 ? 9.288 -4.553 -6.119 1.00 88.44 99 LEU A N 1
ATOM 761 C CA . LEU A 1 99 ? 8.866 -5.711 -5.324 1.00 88.44 99 LEU A CA 1
ATOM 762 C C . LEU A 1 99 ? 9.073 -5.481 -3.824 1.00 88.44 99 LEU A C 1
ATOM 764 O O . LEU A 1 99 ? 8.177 -5.786 -3.043 1.00 88.44 99 LEU A O 1
ATOM 768 N N . ILE A 1 100 ? 10.217 -4.914 -3.433 1.00 87.94 100 ILE A N 1
ATOM 769 C CA . ILE A 1 100 ? 10.500 -4.563 -2.034 1.00 87.94 100 ILE A CA 1
ATOM 770 C C . ILE A 1 100 ? 9.482 -3.531 -1.545 1.00 87.94 100 ILE A C 1
ATOM 772 O O . ILE A 1 100 ? 8.807 -3.763 -0.551 1.00 87.94 100 ILE A O 1
ATOM 776 N N . SER A 1 101 ? 9.277 -2.452 -2.306 1.00 86.88 101 SER A N 1
ATOM 777 C CA . SER A 1 101 ? 8.301 -1.419 -1.949 1.00 86.88 101 SER A CA 1
ATOM 778 C C . SER A 1 101 ? 6.873 -1.964 -1.842 1.00 86.88 101 SER A C 1
ATOM 780 O O . SER A 1 101 ? 6.116 -1.516 -0.982 1.00 86.88 101 SER A O 1
ATOM 782 N N . ALA A 1 102 ? 6.494 -2.927 -2.688 1.00 84.81 102 ALA A N 1
ATOM 783 C CA . ALA A 1 102 ? 5.198 -3.591 -2.591 1.00 84.81 102 ALA A CA 1
ATOM 784 C C . ALA A 1 102 ? 5.082 -4.425 -1.305 1.00 84.81 102 ALA A C 1
ATOM 786 O O . ALA A 1 102 ? 4.051 -4.363 -0.641 1.00 84.81 102 ALA A O 1
ATOM 787 N N . SER A 1 103 ? 6.137 -5.156 -0.931 1.00 83.19 103 SER A N 1
ATOM 788 C CA . SER A 1 103 ? 6.189 -5.922 0.321 1.00 83.19 103 SER A CA 1
ATOM 789 C C . SER A 1 103 ? 6.050 -5.017 1.544 1.00 83.19 103 SER A C 1
ATOM 791 O O . SER A 1 103 ? 5.187 -5.268 2.381 1.00 83.19 103 SER A O 1
ATOM 793 N N . ASP A 1 104 ? 6.832 -3.936 1.608 1.00 84.00 104 ASP A N 1
ATOM 794 C CA . ASP A 1 104 ? 6.804 -2.979 2.723 1.00 84.00 104 ASP A CA 1
ATOM 795 C C . ASP A 1 104 ? 5.414 -2.343 2.878 1.00 84.00 104 ASP A C 1
ATOM 797 O O . ASP A 1 104 ? 4.912 -2.160 3.987 1.00 84.00 104 ASP A O 1
ATOM 801 N N . THR A 1 105 ? 4.757 -2.035 1.753 1.00 84.00 105 THR A N 1
ATOM 802 C CA . THR A 1 105 ? 3.405 -1.458 1.750 1.00 84.00 105 THR A CA 1
ATOM 803 C C . THR A 1 105 ? 2.377 -2.451 2.294 1.00 84.00 105 THR A C 1
ATOM 805 O O . THR A 1 105 ? 1.539 -2.074 3.109 1.00 84.00 105 THR A O 1
ATOM 808 N N . VAL A 1 106 ? 2.453 -3.724 1.888 1.00 84.19 106 VAL A N 1
ATOM 809 C CA . VAL A 1 106 ? 1.560 -4.780 2.395 1.00 84.19 106 VAL A CA 1
ATOM 810 C C . VAL A 1 106 ? 1.774 -5.010 3.889 1.00 84.19 106 VAL A C 1
ATOM 812 O O . VAL A 1 106 ? 0.800 -5.089 4.632 1.00 84.19 106 VAL A O 1
ATOM 815 N N . GLU A 1 107 ? 3.023 -5.079 4.349 1.00 81.62 107 GLU A N 1
ATOM 816 C CA . GLU A 1 107 ? 3.330 -5.259 5.771 1.00 81.62 107 GLU A CA 1
ATOM 817 C C . GLU A 1 107 ? 2.808 -4.088 6.612 1.00 81.62 107 GLU A C 1
ATOM 819 O O . GLU A 1 107 ? 2.154 -4.303 7.632 1.00 81.62 107 GLU A O 1
ATOM 824 N N . ALA A 1 108 ? 3.006 -2.850 6.151 1.00 79.75 108 ALA A N 1
ATOM 825 C CA . ALA A 1 108 ? 2.473 -1.665 6.818 1.00 79.75 108 ALA A CA 1
ATOM 826 C C . ALA A 1 108 ? 0.936 -1.677 6.889 1.00 79.75 108 ALA A C 1
ATOM 828 O O . ALA A 1 108 ? 0.357 -1.308 7.911 1.00 79.75 108 ALA A O 1
ATOM 829 N N . HIS A 1 109 ? 0.274 -2.107 5.814 1.00 80.06 109 HIS A N 1
ATOM 830 C CA . HIS A 1 109 ? -1.180 -2.238 5.747 1.00 80.06 109 HIS A CA 1
ATOM 831 C C . HIS A 1 109 ? -1.717 -3.292 6.723 1.00 80.06 109 HIS A C 1
ATOM 833 O O . HIS A 1 109 ? -2.628 -2.992 7.495 1.00 80.06 109 HIS A O 1
ATOM 839 N N . LEU A 1 110 ? -1.106 -4.478 6.760 1.00 80.50 110 LEU A N 1
ATOM 840 C CA . LEU A 1 110 ? -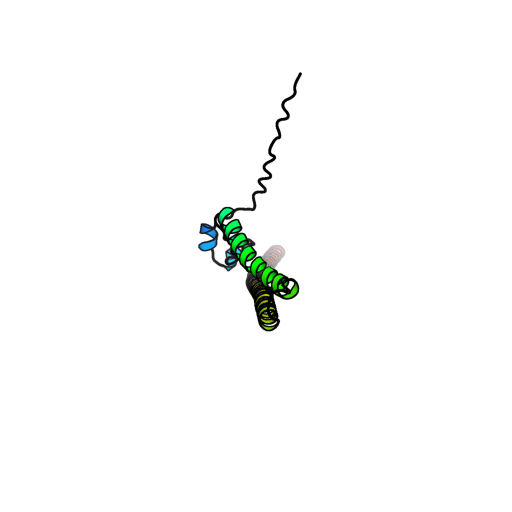1.482 -5.548 7.687 1.00 80.50 110 LEU A CA 1
ATOM 841 C C . LEU A 1 110 ? -1.233 -5.157 9.148 1.00 80.50 110 LEU A C 1
ATOM 843 O O . LEU A 1 110 ? -2.092 -5.372 9.996 1.00 80.50 110 LEU A O 1
ATOM 847 N N . ALA A 1 111 ? -0.094 -4.526 9.449 1.00 79.81 111 ALA A N 1
ATOM 848 C CA . ALA A 1 111 ? 0.224 -4.078 10.804 1.00 79.81 111 ALA A CA 1
ATOM 849 C C . ALA A 1 111 ? -0.774 -3.027 11.321 1.00 79.81 111 ALA A C 1
ATOM 851 O O . ALA A 1 111 ? -1.163 -3.049 12.493 1.00 79.81 111 ALA A O 1
ATOM 852 N N . LEU A 1 112 ? -1.211 -2.111 10.450 1.00 78.44 112 LEU A N 1
ATOM 853 C CA . LEU A 1 112 ? -2.254 -1.139 10.774 1.00 78.44 112 LEU A CA 1
ATOM 854 C C . LEU A 1 112 ? -3.589 -1.829 11.059 1.00 78.44 112 LEU A C 1
ATOM 856 O O . LEU A 1 112 ? -4.203 -1.542 12.089 1.00 78.44 112 LEU A O 1
ATOM 860 N N . GLU A 1 113 ? -4.014 -2.748 10.193 1.00 75.62 113 GLU A N 1
ATOM 861 C CA . GLU A 1 113 ? -5.259 -3.501 10.362 1.00 75.62 113 GLU A CA 1
ATOM 862 C C . GLU A 1 113 ? -5.259 -4.298 11.673 1.00 75.62 113 GLU A C 1
ATOM 864 O O . GLU A 1 113 ? -6.160 -4.128 12.500 1.00 75.62 113 GLU A O 1
ATOM 869 N N . ASP A 1 114 ? -4.198 -5.066 11.928 1.00 79.50 114 ASP A N 1
ATOM 870 C CA . ASP A 1 114 ? -4.038 -5.847 13.155 1.00 79.50 114 ASP A CA 1
ATOM 871 C C . ASP A 1 114 ? -4.099 -4.963 14.402 1.00 79.50 114 ASP A C 1
ATOM 873 O O . ASP A 1 114 ? -4.772 -5.307 15.377 1.00 79.50 114 ASP A O 1
ATOM 877 N N . SER A 1 115 ? -3.448 -3.796 14.382 1.00 76.75 115 SER A N 1
ATOM 878 C CA . SER A 1 115 ? -3.443 -2.888 15.532 1.00 76.75 115 SER A CA 1
ATOM 879 C C . SER A 1 115 ? -4.842 -2.360 15.878 1.00 76.75 115 SER A C 1
ATOM 881 O O . SER A 1 115 ? -5.193 -2.249 17.057 1.00 76.75 115 SER A O 1
ATOM 883 N N . VAL A 1 116 ? -5.670 -2.075 14.869 1.00 74.56 116 VAL A N 1
ATOM 884 C CA . VAL A 1 116 ? -7.035 -1.573 15.070 1.00 74.56 116 VAL A CA 1
ATOM 885 C C . VAL A 1 116 ? -7.980 -2.698 15.472 1.00 74.56 116 VAL A C 1
ATOM 887 O O . VAL A 1 116 ? -8.791 -2.517 16.383 1.00 74.56 116 VAL A O 1
ATOM 890 N N . VAL A 1 117 ? -7.859 -3.872 14.850 1.00 75.62 117 VAL A N 1
ATOM 891 C CA . VAL A 1 117 ? -8.666 -5.048 15.197 1.00 75.62 117 VAL A CA 1
ATOM 892 C C . VAL A 1 117 ? -8.367 -5.508 16.624 1.00 75.62 117 VAL A C 1
ATOM 894 O O . VAL A 1 117 ? -9.296 -5.796 17.381 1.00 75.62 117 VAL A O 1
ATOM 897 N N . GLN A 1 118 ? -7.097 -5.539 17.034 1.00 73.69 118 GLN A N 1
ATOM 898 C CA . GLN A 1 118 ? -6.726 -5.899 18.403 1.00 73.69 118 GLN A CA 1
ATOM 899 C C . GLN A 1 118 ? -7.282 -4.905 19.426 1.00 73.69 118 GLN A C 1
ATOM 901 O O . GLN A 1 118 ? -7.874 -5.340 20.412 1.00 73.69 118 GLN A O 1
ATOM 906 N N . ARG A 1 119 ? -7.177 -3.590 19.180 1.00 69.31 119 ARG A N 1
ATOM 907 C CA . ARG A 1 119 ? -7.790 -2.573 20.056 1.00 69.31 119 ARG A CA 1
ATOM 908 C C . ARG A 1 119 ? -9.300 -2.747 20.169 1.00 69.31 119 ARG A C 1
ATOM 910 O O . ARG A 1 119 ? -9.828 -2.750 21.273 1.00 69.31 119 ARG A O 1
ATOM 917 N N . ALA A 1 120 ? -9.984 -2.971 19.046 1.00 70.88 120 ALA A N 1
ATOM 918 C CA . ALA A 1 120 ? -11.429 -3.180 19.044 1.00 70.88 120 ALA A CA 1
ATOM 919 C C . ALA A 1 120 ? -11.847 -4.393 19.895 1.00 70.88 120 ALA A C 1
ATOM 921 O O . ALA A 1 120 ? -12.843 -4.317 20.611 1.00 70.88 120 ALA A O 1
ATOM 922 N N . ARG A 1 121 ? -11.071 -5.486 19.857 1.00 70.56 121 ARG A N 1
ATOM 923 C CA . ARG A 1 121 ? -11.320 -6.675 20.689 1.00 70.56 121 ARG A CA 1
ATOM 924 C C . ARG A 1 121 ? -11.111 -6.405 22.176 1.00 70.56 121 ARG A C 1
ATOM 926 O O . ARG A 1 121 ? -11.879 -6.918 22.985 1.00 70.56 121 ARG A O 1
ATOM 933 N N . VAL A 1 122 ? -10.087 -5.634 22.542 1.00 73.75 122 VAL A N 1
ATOM 934 C CA . VAL A 1 122 ? -9.839 -5.258 23.944 1.00 73.75 122 VAL A CA 1
ATOM 935 C C . VAL A 1 122 ? -10.989 -4.399 24.470 1.00 73.75 122 VAL A C 1
ATOM 937 O O . VAL A 1 122 ? -11.581 -4.760 25.482 1.00 73.75 122 VAL A O 1
ATOM 940 N N . ASP A 1 123 ? -11.402 -3.370 23.725 1.00 75.12 123 ASP A N 1
ATOM 941 C CA . ASP A 1 123 ? -12.527 -2.501 24.104 1.00 75.12 123 ASP A CA 1
ATOM 942 C C . ASP A 1 123 ? -13.844 -3.280 24.279 1.00 75.12 123 ASP A C 1
ATOM 944 O O . ASP A 1 123 ? -14.651 -2.991 25.164 1.00 75.12 123 ASP A O 1
ATOM 948 N N . GLU A 1 124 ? -14.102 -4.257 23.406 1.00 76.19 124 GLU A N 1
ATOM 949 C CA . GLU A 1 124 ? -15.287 -5.115 23.493 1.00 76.19 124 GLU A CA 1
ATOM 950 C C . GLU A 1 124 ? -15.217 -6.049 24.707 1.00 76.19 124 GLU A C 1
ATOM 952 O O . GLU A 1 124 ? -16.213 -6.235 25.408 1.00 76.19 124 GLU A O 1
ATOM 957 N N . THR A 1 125 ? -14.027 -6.573 25.006 1.00 75.31 125 THR A N 1
ATOM 958 C CA . THR A 1 125 ? -13.791 -7.408 26.189 1.00 75.31 125 THR A CA 1
ATOM 959 C C . THR A 1 125 ? -14.011 -6.610 27.475 1.00 75.31 125 THR A C 1
ATOM 961 O O . THR A 1 125 ? -14.691 -7.097 28.376 1.00 75.31 125 THR A O 1
ATOM 964 N N . ASP A 1 126 ? -13.526 -5.369 27.545 1.00 79.75 126 ASP A N 1
ATOM 965 C CA . ASP A 1 126 ? -13.702 -4.493 28.708 1.00 79.75 126 ASP A CA 1
ATOM 966 C C . ASP A 1 126 ? -15.181 -4.159 28.953 1.00 79.75 126 ASP A C 1
ATOM 968 O O . ASP A 1 126 ? -15.666 -4.257 30.082 1.00 79.75 126 ASP A O 1
ATOM 972 N N . LYS A 1 127 ? -15.947 -3.869 27.892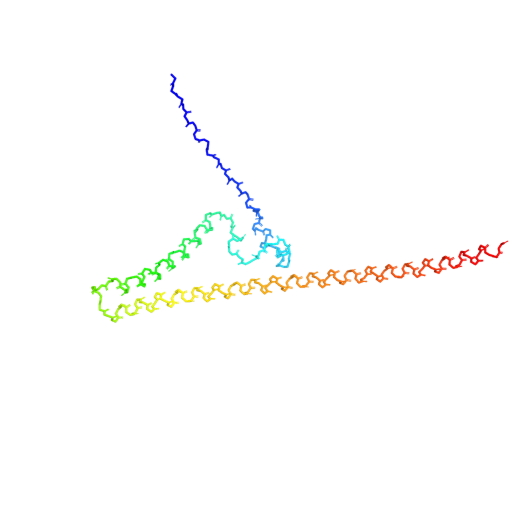 1.00 84.81 127 LYS A N 1
ATOM 973 C CA . LYS A 1 127 ? -17.404 -3.662 28.000 1.00 84.81 127 LYS A CA 1
ATOM 974 C C . LYS A 1 127 ? -18.133 -4.899 28.516 1.00 84.81 127 LYS A C 1
ATOM 976 O O . LYS A 1 127 ? -19.025 -4.780 29.357 1.00 84.81 127 LYS A O 1
ATOM 981 N N . LEU A 1 128 ? -17.760 -6.083 28.028 1.00 85.00 128 LEU A N 1
ATOM 982 C CA . LEU A 1 128 ? -18.338 -7.342 28.497 1.00 85.00 128 LEU A CA 1
ATOM 983 C C . LEU A 1 128 ? -17.993 -7.601 29.970 1.00 85.00 128 LEU A C 1
ATOM 985 O O . LEU A 1 128 ? -18.849 -8.065 30.722 1.00 85.00 128 LEU A O 1
ATOM 989 N N . ILE A 1 129 ? -16.775 -7.268 30.409 1.00 86.56 129 ILE A N 1
ATOM 990 C CA . ILE A 1 129 ? -16.375 -7.359 31.820 1.00 86.56 129 ILE A CA 1
ATOM 991 C C . ILE A 1 129 ? -17.236 -6.426 32.682 1.00 86.56 129 ILE A C 1
ATOM 993 O O . ILE A 1 129 ? -17.796 -6.876 33.685 1.00 86.56 129 ILE A O 1
ATOM 997 N N . GLU A 1 130 ? -17.416 -5.167 32.275 1.00 89.75 130 GLU A N 1
ATOM 998 C CA . GLU A 1 130 ? -18.273 -4.214 32.993 1.00 89.75 130 GLU A CA 1
ATOM 999 C C . GLU A 1 130 ? -19.734 -4.686 33.084 1.00 89.75 130 GLU A C 1
ATOM 1001 O O . GLU A 1 130 ? -20.373 -4.560 34.136 1.00 89.75 130 GLU A O 1
ATOM 1006 N N . GLU A 1 131 ? -20.284 -5.258 32.008 1.00 88.31 131 GLU A N 1
ATOM 1007 C CA . GLU A 1 131 ? -21.631 -5.836 32.021 1.00 88.31 131 GLU A CA 1
ATOM 1008 C C . GLU A 1 131 ? -21.737 -7.032 32.968 1.00 88.31 131 GLU A C 1
ATOM 1010 O O . GLU A 1 131 ? -22.695 -7.115 33.744 1.00 88.31 131 GLU A O 1
ATOM 1015 N N . VAL A 1 132 ? -20.748 -7.929 32.965 1.00 89.88 132 VAL A N 1
ATOM 1016 C CA . VAL A 1 132 ? -20.705 -9.074 33.883 1.00 89.88 132 VAL A CA 1
ATOM 1017 C C . VAL A 1 132 ? -20.634 -8.606 35.336 1.00 89.88 132 VAL A C 1
ATOM 1019 O O . VAL A 1 132 ? -21.354 -9.140 36.183 1.00 89.88 132 VAL A O 1
ATOM 1022 N N . GLU A 1 133 ? -19.829 -7.591 35.652 1.00 91.00 133 GLU A N 1
ATOM 1023 C CA . GLU A 1 133 ? -19.772 -7.021 37.002 1.00 91.00 133 GLU A CA 1
ATOM 1024 C C . GLU A 1 133 ? -21.094 -6.373 37.419 1.00 91.00 133 GLU A C 1
ATOM 1026 O O . GLU A 1 133 ? -21.560 -6.562 38.549 1.00 91.00 133 GLU A O 1
ATOM 1031 N N . ARG A 1 134 ? -21.734 -5.631 36.509 1.00 91.94 134 ARG A N 1
ATOM 1032 C CA . ARG A 1 134 ? -23.040 -5.012 36.758 1.00 91.94 134 ARG A CA 1
ATOM 1033 C C . ARG A 1 134 ? -24.111 -6.073 37.014 1.00 91.94 134 ARG A C 1
ATOM 1035 O O . ARG A 1 134 ? -24.904 -5.926 37.945 1.00 91.94 134 ARG A O 1
ATOM 1042 N N . LEU A 1 135 ? -24.124 -7.145 36.223 1.00 90.06 135 LEU A N 1
ATOM 1043 C CA . LEU A 1 135 ? -25.037 -8.272 36.405 1.00 90.06 135 LEU A CA 1
ATOM 1044 C C . LEU A 1 135 ? -24.773 -9.002 37.724 1.00 90.06 135 LEU A C 1
ATOM 1046 O O . LEU A 1 135 ? -25.730 -9.287 38.437 1.00 90.06 135 LEU A O 1
ATOM 1050 N N . ARG A 1 136 ? -23.508 -9.230 38.103 1.00 91.69 136 ARG A N 1
ATOM 1051 C CA . ARG A 1 136 ? -23.152 -9.826 39.404 1.00 91.69 136 ARG A CA 1
ATOM 1052 C C . ARG A 1 136 ? -23.687 -9.013 40.577 1.00 91.69 136 ARG A C 1
ATOM 1054 O O . ARG A 1 136 ? -24.363 -9.573 41.432 1.00 91.69 136 ARG A O 1
ATOM 1061 N N . LYS A 1 137 ? -23.470 -7.692 40.585 1.00 93.06 137 LYS A N 1
ATOM 1062 C CA . LYS A 1 137 ? -24.012 -6.810 41.638 1.00 93.06 137 LYS A CA 1
ATOM 1063 C C . LYS A 1 137 ? -25.533 -6.910 41.731 1.00 93.06 137 LYS A C 1
ATOM 1065 O O . LYS A 1 137 ? -26.085 -6.976 42.824 1.00 93.06 137 LYS A O 1
ATOM 1070 N N . ARG A 1 138 ? -26.207 -6.969 40.582 1.00 91.12 138 ARG A N 1
ATOM 1071 C CA . ARG A 1 138 ? -27.666 -7.072 40.521 1.00 91.12 138 ARG A CA 1
ATOM 1072 C C . ARG A 1 138 ? -28.180 -8.430 40.998 1.00 91.12 138 ARG A C 1
ATOM 1074 O O . ARG A 1 138 ? -29.211 -8.482 41.659 1.00 91.12 138 ARG A O 1
ATOM 1081 N N . VAL A 1 139 ? -27.463 -9.516 40.707 1.00 92.88 139 VAL A N 1
ATOM 1082 C CA . VAL A 1 139 ? -27.751 -10.846 41.265 1.00 92.88 139 VAL A CA 1
ATOM 1083 C C . VAL A 1 139 ? -27.593 -10.827 42.787 1.00 92.88 139 VAL A C 1
ATOM 1085 O O . VAL A 1 139 ? -28.521 -11.238 43.477 1.00 92.88 139 VAL A O 1
ATOM 1088 N N . ASP A 1 140 ? -26.506 -10.261 43.318 1.00 91.31 140 ASP A N 1
ATOM 1089 C CA . ASP A 1 140 ? -26.283 -10.153 44.769 1.00 91.31 140 ASP A CA 1
ATOM 1090 C C . ASP A 1 140 ? -27.380 -9.336 45.476 1.00 91.31 140 ASP A C 1
ATOM 1092 O O . ASP A 1 140 ? -27.819 -9.670 46.581 1.00 91.31 140 ASP A O 1
ATOM 1096 N N . GLU A 1 141 ? -27.833 -8.242 44.859 1.00 92.00 141 GLU A N 1
ATOM 1097 C CA . GLU A 1 141 ? -28.950 -7.432 45.356 1.00 92.00 141 GLU A CA 1
ATOM 1098 C C . GLU A 1 141 ? -30.255 -8.235 45.382 1.00 92.00 141 GLU A C 1
ATOM 1100 O O . GLU A 1 141 ? -30.922 -8.297 46.420 1.00 92.00 141 GLU A O 1
ATOM 1105 N N . LEU A 1 142 ? -30.581 -8.913 44.279 1.00 90.19 142 LEU A N 1
ATOM 1106 C CA . LEU A 1 142 ? -31.779 -9.744 44.161 1.00 90.19 142 LEU A CA 1
ATOM 1107 C C . LEU A 1 142 ? -31.756 -10.945 45.116 1.00 90.19 142 LEU A C 1
ATOM 1109 O O . LEU A 1 142 ? -32.798 -11.322 45.654 1.00 90.19 142 LEU A O 1
ATOM 1113 N N . GLU A 1 143 ? -30.592 -11.542 45.375 1.00 90.50 143 GLU A N 1
ATOM 1114 C CA . GLU A 1 143 ? -30.436 -12.604 46.372 1.00 90.50 143 GLU A CA 1
ATOM 1115 C C . GLU A 1 143 ? -30.695 -12.089 47.791 1.00 90.50 143 GLU A C 1
ATOM 1117 O O . GLU A 1 143 ? -31.413 -12.733 48.568 1.00 90.50 143 GLU A O 1
ATOM 1122 N N . LYS A 1 144 ? -30.177 -10.901 48.132 1.00 92.44 144 LYS A N 1
ATOM 1123 C CA . LYS A 1 144 ? -30.447 -10.251 49.424 1.00 92.44 144 LYS A CA 1
ATOM 1124 C C . LYS A 1 144 ? -31.927 -9.912 49.587 1.00 92.44 144 LYS A C 1
ATOM 1126 O O . LYS A 1 144 ? -32.481 -10.136 50.666 1.00 92.44 144 LYS A O 1
ATOM 1131 N N . GLU A 1 145 ? -32.578 -9.393 48.549 1.00 88.75 145 GLU A N 1
ATOM 1132 C CA . GLU A 1 145 ? -34.018 -9.116 48.564 1.00 88.75 145 GLU A CA 1
ATOM 1133 C C . GLU A 1 145 ? -34.845 -10.392 48.722 1.00 88.75 145 GLU A C 1
ATOM 1135 O O . GLU A 1 145 ? -35.715 -10.451 49.593 1.00 88.75 145 GLU A O 1
ATOM 1140 N N . ASN A 1 146 ? -34.526 -11.447 47.967 1.00 86.25 146 ASN A N 1
ATOM 1141 C CA . ASN A 1 146 ? -35.181 -12.747 48.103 1.00 86.25 146 ASN A CA 1
ATOM 1142 C C . ASN A 1 146 ? -35.030 -13.321 49.512 1.00 86.25 146 ASN A C 1
ATOM 1144 O O . ASN A 1 146 ? -35.989 -13.861 50.067 1.00 86.25 146 ASN A O 1
ATOM 1148 N N . LYS A 1 147 ? -33.844 -13.197 50.117 1.00 88.50 147 LYS A N 1
ATOM 1149 C CA . LYS A 1 147 ? -33.602 -13.663 51.486 1.00 88.50 147 LYS A CA 1
ATOM 1150 C C . LYS A 1 147 ? -34.475 -12.907 52.493 1.00 88.50 147 LYS A C 1
ATOM 1152 O O . LYS A 1 147 ? -35.167 -13.543 53.285 1.00 88.50 147 LYS A O 1
ATOM 1157 N N . LYS A 1 148 ? -34.542 -11.574 52.388 1.00 88.00 148 LYS A N 1
ATOM 1158 C CA . LYS A 1 148 ? -35.420 -10.730 53.222 1.00 88.00 148 LYS A CA 1
ATOM 1159 C C . LYS A 1 148 ? -36.903 -11.056 53.031 1.00 88.00 148 LYS A C 1
ATOM 1161 O O . LYS A 1 148 ? -37.654 -11.090 54.003 1.00 88.00 148 LYS A O 1
ATOM 1166 N N . LEU A 1 149 ? -37.345 -11.286 51.794 1.00 84.62 149 LEU A N 1
ATOM 1167 C CA . LEU A 1 149 ? -38.732 -11.654 51.497 1.00 84.62 149 LEU A CA 1
ATOM 1168 C C . LEU A 1 149 ? -39.082 -13.036 52.062 1.00 84.62 149 LEU A C 1
ATOM 1170 O O . LEU A 1 149 ? -40.146 -13.190 52.658 1.00 84.62 149 LEU A O 1
ATOM 1174 N N . LYS A 1 150 ? -38.177 -14.018 51.955 1.00 82.88 150 LYS A N 1
ATOM 1175 C CA . LYS A 1 150 ? -38.352 -15.348 52.562 1.00 82.88 150 LYS A CA 1
ATOM 1176 C C . LYS A 1 150 ? -38.424 -15.288 54.088 1.00 82.88 150 LYS A C 1
ATOM 1178 O O . LYS A 1 150 ? -39.239 -15.992 54.676 1.00 82.88 150 LYS A O 1
ATOM 1183 N N . GLU A 1 151 ? -37.611 -14.451 54.728 1.00 81.94 151 GLU A N 1
ATOM 1184 C CA . GLU A 1 151 ? -37.675 -14.231 56.180 1.00 81.94 151 GLU A CA 1
ATOM 1185 C C . GLU A 1 151 ? -38.998 -13.571 56.594 1.00 81.94 151 GLU A C 1
ATOM 1187 O O . GLU A 1 151 ? -39.650 -14.043 57.523 1.00 81.94 151 GLU A O 1
ATOM 1192 N N . LYS A 1 152 ? -39.465 -12.557 55.852 1.00 79.19 152 LYS A N 1
ATOM 1193 C CA . LYS A 1 152 ? -40.787 -11.944 56.078 1.00 79.19 152 LYS A CA 1
ATOM 1194 C C . LYS A 1 152 ? -41.950 -12.917 55.865 1.00 79.19 152 LYS A C 1
ATOM 1196 O O . LYS A 1 152 ? -42.954 -12.806 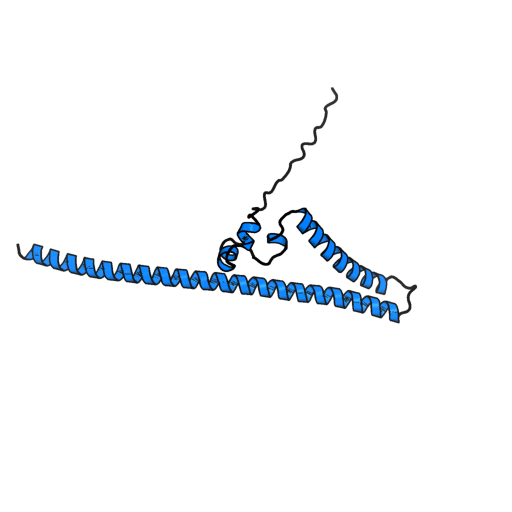56.558 1.00 79.19 152 LYS A O 1
ATOM 1201 N N . ALA A 1 153 ? -41.827 -13.851 54.923 1.00 73.25 153 ALA A N 1
ATOM 1202 C CA . ALA A 1 153 ? -42.851 -14.856 54.646 1.00 73.25 153 ALA A CA 1
ATOM 1203 C C . ALA A 1 153 ? -42.896 -15.983 55.692 1.00 73.25 153 ALA A C 1
ATOM 1205 O O . ALA A 1 153 ? -43.961 -16.545 55.904 1.00 73.25 153 ALA A O 1
ATOM 1206 N N . LYS A 1 154 ? -41.771 -16.306 56.349 1.00 70.81 154 LYS A N 1
ATOM 1207 C CA . LYS A 1 154 ? -41.709 -17.293 57.447 1.00 70.81 154 LYS A CA 1
ATOM 1208 C C . LYS A 1 154 ? -42.090 -16.729 58.821 1.00 70.81 154 LYS A C 1
ATOM 1210 O O . LYS A 1 154 ? -42.322 -17.504 59.739 1.00 70.81 154 LYS A O 1
ATOM 1215 N N . GLY A 1 155 ? -42.088 -15.405 58.978 1.00 57.72 155 GLY A N 1
ATOM 1216 C CA . GLY A 1 155 ? -42.506 -14.709 60.202 1.00 57.72 155 GLY A CA 1
ATOM 1217 C C . GLY A 1 155 ? -44.012 -14.425 60.295 1.00 57.72 155 GLY A C 1
ATOM 1218 O O . GLY A 1 155 ? -44.428 -13.698 61.194 1.00 57.72 155 GLY A O 1
ATOM 1219 N N . ARG A 1 156 ? -44.809 -14.950 59.360 1.00 47.84 156 ARG A N 1
ATOM 1220 C CA . ARG A 1 156 ? -46.275 -15.010 59.389 1.00 47.84 156 ARG A CA 1
ATOM 1221 C C . ARG A 1 156 ? -46.697 -16.469 59.439 1.00 47.84 156 ARG A C 1
ATOM 1223 O O . ARG A 1 156 ? -47.754 -16.722 60.049 1.00 47.84 156 ARG A O 1
#

Foldseek 3Di:
DDDDPPPPPPPPPPPPPLDQLVCLQVDDCLVCLVVVHHSPDCCSNPNDPVSVVVVVVVVCVLLVQLVVLQCCLPPVPVDDVVSSVVSNVSSVVSVVVVVVVVVVVVVVSVVSSVVSVVVVVVVVVVVVVVVVVVVVVVVVVVVVVVVVVVVVVVVD